Protein AF-A0A3D2SR03-F1 (afdb_monomer_lite)

pLDDT: mean 96.17, std 3.81, range [71.81, 98.5]

Radius of gyration: 13.05 Å; chains: 1; bounding box: 31×23×34 Å

Foldseek 3Di:
DDADAEEDDQPAQPVVVVDNDRQQQDDDDPGGVVVVVCVVCCVPHPPVRYD

Structure (mmCIF, N/CA/C/O backbone):
data_AF-A0A3D2SR03-F1
#
_entry.id   AF-A0A3D2SR03-F1
#
loop_
_atom_site.group_PDB
_atom_site.id
_atom_site.type_symbol
_atom_site.label_atom_id
_atom_site.label_alt_id
_atom_site.label_comp_id
_atom_site.label_asym_id
_atom_site.label_entity_id
_atom_site.label_seq_id
_atom_site.pdbx_PDB_ins_code
_atom_site.Cartn_x
_atom_site.Cartn_y
_atom_site.Cartn_z
_atom_site.occupancy
_atom_site.B_iso_or_equiv
_atom_site.auth_seq_id
_atom_site.auth_comp_id
_atom_site.auth_asym_id
_atom_site.auth_atom_id
_atom_site.pdbx_PDB_model_num
ATOM 1 N N . MET A 1 1 ? 20.360 -3.959 -22.456 1.00 71.81 1 MET A N 1
ATOM 2 C CA . MET A 1 1 ? 19.209 -4.480 -21.688 1.00 71.81 1 MET A CA 1
ATOM 3 C C . MET A 1 1 ? 18.984 -3.520 -20.530 1.00 71.81 1 MET A C 1
ATOM 5 O O . MET A 1 1 ? 19.973 -3.143 -19.915 1.00 71.81 1 MET A O 1
ATOM 9 N N . SER A 1 2 ? 17.761 -3.044 -20.305 1.00 90.56 2 SER A N 1
ATOM 10 C CA . SER A 1 2 ? 17.445 -2.075 -19.244 1.00 90.56 2 SER A CA 1
ATOM 11 C C . SER A 1 2 ? 16.669 -2.751 -18.119 1.00 90.56 2 SER A C 1
ATOM 13 O O . SER A 1 2 ? 15.776 -3.548 -18.398 1.00 90.56 2 SER A O 1
ATOM 15 N N . THR A 1 3 ? 16.984 -2.411 -16.872 1.00 95.06 3 THR A N 1
ATOM 16 C CA . THR A 1 3 ? 16.213 -2.844 -15.698 1.00 95.06 3 THR A CA 1
ATOM 17 C C . THR A 1 3 ? 15.028 -1.905 -15.484 1.00 95.06 3 THR A C 1
ATOM 19 O O . THR A 1 3 ? 15.182 -0.688 -15.594 1.00 95.06 3 THR A O 1
ATOM 22 N N . LEU A 1 4 ? 13.855 -2.465 -15.188 1.00 96.50 4 LEU A N 1
ATOM 23 C CA . LEU A 1 4 ? 12.650 -1.714 -14.841 1.00 96.50 4 LEU A CA 1
ATOM 24 C C . LEU A 1 4 ? 12.481 -1.690 -13.319 1.00 96.50 4 LEU A C 1
ATOM 26 O O . LEU A 1 4 ? 12.576 -2.730 -12.674 1.00 96.50 4 LEU A O 1
ATOM 30 N N . PHE A 1 5 ? 12.201 -0.508 -12.776 1.00 97.94 5 PHE A N 1
ATOM 31 C CA . PHE A 1 5 ? 11.932 -0.286 -11.359 1.00 97.94 5 PHE A CA 1
ATOM 32 C C . PHE A 1 5 ? 10.574 0.388 -11.184 1.00 97.94 5 PHE A C 1
ATOM 34 O O . PHE A 1 5 ? 10.170 1.194 -12.027 1.00 97.94 5 PHE A O 1
ATOM 41 N N . ALA A 1 6 ? 9.900 0.088 -10.076 1.00 98.19 6 ALA A N 1
ATOM 42 C CA . ALA A 1 6 ? 8.664 0.746 -9.671 1.00 98.19 6 ALA A CA 1
ATOM 43 C C . ALA A 1 6 ? 8.838 1.429 -8.312 1.00 98.19 6 ALA A C 1
ATOM 45 O O . ALA A 1 6 ? 9.498 0.892 -7.427 1.00 98.19 6 ALA A O 1
ATOM 46 N N . ILE A 1 7 ? 8.225 2.605 -8.157 1.00 98.25 7 ILE A N 1
ATOM 47 C CA . ILE A 1 7 ? 8.171 3.342 -6.891 1.00 98.25 7 ILE A CA 1
ATOM 48 C C . ILE A 1 7 ? 6.704 3.637 -6.575 1.00 98.25 7 ILE A C 1
ATOM 50 O O . ILE A 1 7 ? 6.029 4.333 -7.339 1.00 98.25 7 ILE A O 1
ATOM 54 N N . ILE A 1 8 ? 6.216 3.137 -5.444 1.00 98.06 8 ILE A N 1
ATOM 55 C CA . ILE A 1 8 ? 4.867 3.365 -4.934 1.00 98.06 8 ILE A CA 1
ATOM 56 C C . ILE A 1 8 ? 4.935 4.455 -3.864 1.00 98.06 8 ILE A C 1
ATOM 58 O O . ILE A 1 8 ? 5.264 4.229 -2.701 1.00 98.06 8 ILE A O 1
ATOM 62 N N . VAL A 1 9 ? 4.588 5.686 -4.244 1.00 97.75 9 VAL A N 1
ATOM 63 C CA . VAL A 1 9 ? 4.631 6.819 -3.312 1.00 97.75 9 VAL A CA 1
ATOM 64 C C . VAL A 1 9 ? 3.500 6.709 -2.284 1.00 97.75 9 VAL A C 1
ATOM 66 O O . VAL A 1 9 ? 2.335 6.974 -2.583 1.00 97.75 9 VAL A O 1
ATOM 69 N N . ALA A 1 10 ? 3.860 6.373 -1.046 1.00 97.19 10 ALA A N 1
ATOM 70 C CA . ALA A 1 10 ? 2.925 6.119 0.050 1.00 97.19 10 ALA A CA 1
ATOM 71 C C . ALA A 1 10 ? 3.187 6.996 1.295 1.00 97.19 10 ALA A C 1
ATOM 73 O O . ALA A 1 10 ? 2.969 6.572 2.421 1.00 97.19 10 ALA A O 1
ATOM 74 N N . ALA A 1 11 ? 3.663 8.232 1.114 1.00 96.19 11 ALA A N 1
ATOM 75 C CA . ALA A 1 11 ? 4.054 9.126 2.219 1.00 96.19 11 ALA A CA 1
ATOM 76 C C . ALA A 1 11 ? 2.935 10.069 2.723 1.00 96.19 11 ALA A C 1
ATOM 78 O O . ALA A 1 11 ? 3.161 10.909 3.595 1.00 96.19 11 ALA A O 1
ATOM 79 N N . GLY A 1 12 ? 1.729 9.993 2.153 1.00 95.56 12 GLY A N 1
ATOM 80 C CA . GLY A 1 12 ? 0.639 10.918 2.473 1.00 95.56 12 GLY A CA 1
ATOM 81 C C . GLY A 1 12 ? -0.055 10.605 3.803 1.00 95.56 12 GLY A C 1
ATOM 82 O O . GLY A 1 12 ? -0.400 9.460 4.067 1.00 95.56 12 GLY A O 1
ATOM 83 N N . LYS A 1 13 ? -0.358 11.638 4.603 1.00 92.69 13 LYS A N 1
ATOM 84 C CA . LYS A 1 13 ? -1.098 11.484 5.874 1.00 92.69 13 LYS A CA 1
ATOM 85 C C . LYS A 1 13 ? -2.550 11.032 5.696 1.00 92.69 13 LYS A C 1
ATOM 87 O O . LYS A 1 13 ? -3.060 10.264 6.493 1.00 92.69 13 LYS A O 1
ATOM 92 N N . GLY A 1 14 ? -3.225 11.492 4.641 1.00 94.94 14 GLY A N 1
ATOM 93 C CA . GLY A 1 14 ? -4.606 11.083 4.364 1.00 94.94 14 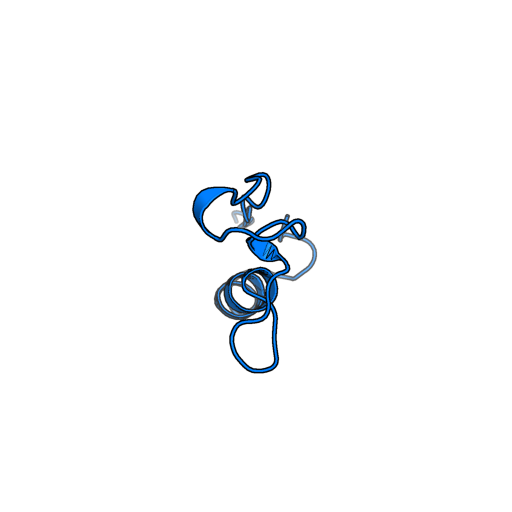GLY A CA 1
ATOM 94 C C . GLY A 1 14 ? -5.681 11.732 5.246 1.00 94.94 14 GLY A C 1
ATOM 95 O O . GLY A 1 14 ? -6.782 11.200 5.304 1.00 94.94 14 GLY A O 1
ATOM 96 N N . GLU A 1 15 ? -5.410 12.893 5.855 1.00 94.62 15 GLU A N 1
ATOM 97 C CA . GLU A 1 15 ? -6.287 13.574 6.836 1.00 94.62 15 GLU A CA 1
ATOM 98 C C . GLU A 1 15 ? -7.751 13.739 6.385 1.00 94.62 15 GLU A C 1
ATOM 100 O O . GLU A 1 15 ? -8.668 13.645 7.193 1.00 94.62 15 GLU A O 1
ATOM 105 N N . ARG A 1 16 ? -8.003 13.911 5.079 1.00 96.19 16 ARG A N 1
ATOM 106 C CA . ARG A 1 16 ? -9.370 14.047 4.533 1.00 96.19 16 ARG A CA 1
ATOM 107 C C . ARG A 1 16 ? -10.232 12.788 4.681 1.00 96.19 16 ARG A C 1
ATOM 109 O O . ARG A 1 16 ? -11.439 12.879 4.502 1.00 96.19 16 ARG A O 1
ATOM 116 N N . LEU A 1 17 ? -9.632 11.631 4.964 1.00 94.19 17 LEU A N 1
ATOM 117 C CA . LEU A 1 17 ? -10.357 10.396 5.274 1.00 94.19 17 LEU A CA 1
ATOM 118 C C . LEU A 1 17 ? -10.689 10.246 6.764 1.00 94.19 17 LEU A C 1
ATOM 120 O O . LEU A 1 17 ? -11.337 9.269 7.127 1.00 94.19 17 LEU A O 1
ATOM 124 N N . GLY A 1 18 ? -10.269 11.188 7.617 1.00 94.25 18 GLY A N 1
ATOM 125 C CA . GLY A 1 18 ? -10.655 11.222 9.030 1.00 94.25 18 GLY A CA 1
ATOM 126 C C . GLY A 1 18 ? -10.159 10.032 9.854 1.00 94.25 18 GLY A C 1
ATOM 127 O O . GLY A 1 18 ? -10.801 9.670 10.834 1.00 94.25 18 GLY A O 1
ATOM 128 N N . SER A 1 19 ? -9.053 9.402 9.450 1.00 94.00 19 SER A N 1
ATOM 129 C CA . SER A 1 19 ? -8.434 8.295 10.180 1.00 94.00 19 SER A CA 1
ATOM 130 C C . SER A 1 19 ? -7.050 8.680 10.693 1.00 94.00 19 SER A C 1
ATOM 132 O O . SER A 1 19 ? -6.290 9.341 9.989 1.00 94.00 19 SER A O 1
ATOM 134 N N . GLU A 1 20 ? -6.713 8.192 11.888 1.00 94.62 20 GLU A N 1
ATOM 135 C CA . GLU A 1 20 ? -5.357 8.243 12.454 1.00 94.62 20 GLU A CA 1
ATOM 136 C C . GLU A 1 20 ? -4.384 7.313 11.709 1.00 94.62 20 GLU A C 1
ATOM 138 O O . GLU A 1 20 ? -3.169 7.498 11.743 1.00 94.62 20 GLU A O 1
ATOM 143 N N . THR A 1 21 ? -4.907 6.295 11.016 1.00 95.56 21 THR A N 1
ATOM 144 C CA . THR A 1 21 ? -4.098 5.414 10.171 1.00 95.56 21 THR A CA 1
ATOM 145 C C . THR A 1 21 ? -3.842 6.086 8.820 1.00 95.56 21 THR A C 1
ATOM 147 O O . THR A 1 21 ? -4.804 6.475 8.149 1.00 95.56 21 THR A O 1
ATOM 150 N N . PRO A 1 22 ? -2.575 6.189 8.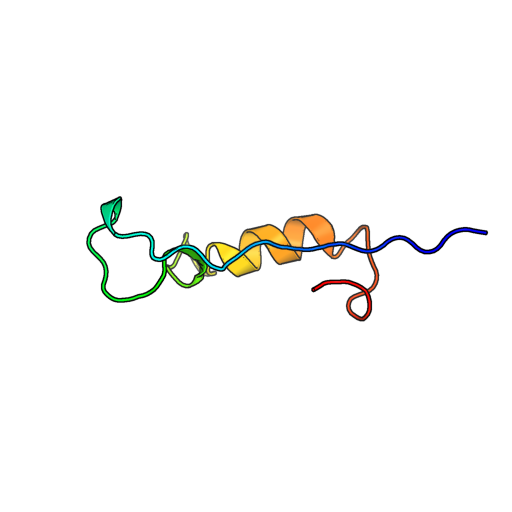364 1.00 97.25 22 PRO A N 1
ATOM 151 C CA . PRO A 1 22 ? -2.270 6.728 7.045 1.00 97.25 22 PRO A CA 1
ATOM 152 C C . PRO A 1 22 ? -3.040 6.005 5.939 1.00 97.25 22 PRO A C 1
ATOM 154 O O . PRO A 1 22 ? -3.123 4.775 5.930 1.00 97.25 22 PRO A O 1
ATOM 157 N N . LYS A 1 23 ? -3.576 6.766 4.977 1.00 97.50 23 LYS A N 1
ATOM 158 C CA . LYS A 1 23 ? -4.533 6.258 3.978 1.00 97.50 23 LYS A CA 1
ATOM 159 C C . LYS A 1 23 ? -4.087 4.966 3.293 1.00 97.50 23 LYS A C 1
ATOM 161 O O . LYS A 1 23 ? -4.909 4.088 3.083 1.00 97.50 23 LYS A O 1
ATOM 166 N N . GLN A 1 24 ? -2.816 4.849 2.921 1.00 98.12 24 GLN A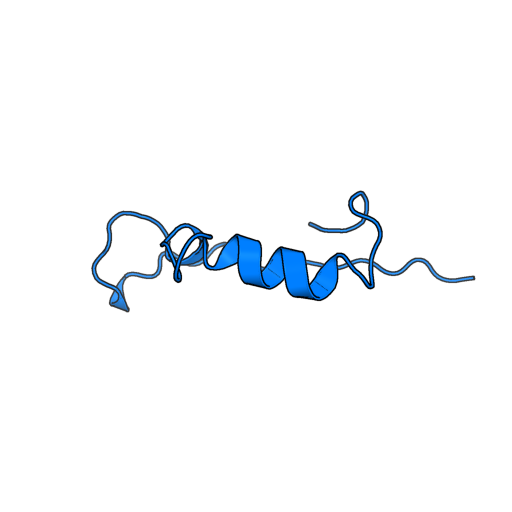 N 1
ATOM 167 C CA . GLN A 1 24 ? -2.280 3.677 2.225 1.00 98.12 24 GLN A CA 1
ATOM 168 C C . GLN A 1 24 ? -2.486 2.359 2.994 1.00 98.12 24 GLN A C 1
ATOM 170 O O . GLN A 1 24 ? -2.615 1.317 2.364 1.00 98.12 24 GLN A O 1
ATOM 175 N N . PHE A 1 25 ? -2.577 2.405 4.324 1.00 97.88 25 PHE A N 1
ATOM 176 C CA . PHE A 1 25 ? -2.787 1.229 5.170 1.00 97.88 25 PHE A CA 1
ATOM 177 C C . PHE A 1 25 ? -4.259 0.998 5.520 1.00 97.88 25 PHE A C 1
ATOM 179 O O . PHE A 1 25 ? -4.589 -0.001 6.156 1.00 97.88 25 PHE A O 1
ATOM 186 N N . LEU A 1 26 ? -5.157 1.900 5.114 1.00 97.75 26 LEU A N 1
ATOM 187 C CA . LEU A 1 26 ? -6.584 1.691 5.310 1.00 97.75 26 LEU A CA 1
ATOM 188 C C . LEU A 1 26 ? -7.076 0.521 4.451 1.00 97.75 26 LEU A C 1
ATOM 190 O O . LEU A 1 26 ? -6.607 0.347 3.318 1.00 97.75 26 LEU A O 1
ATOM 194 N N . PRO A 1 27 ? -8.038 -0.263 4.963 1.00 97.50 27 PRO A N 1
ATOM 195 C CA . PRO A 1 27 ? -8.615 -1.366 4.220 1.00 97.50 27 PRO A CA 1
ATOM 196 C C . PRO A 1 27 ? -9.435 -0.863 3.025 1.00 97.50 27 PRO A C 1
ATOM 198 O O . PRO A 1 27 ? -10.191 0.105 3.115 1.00 97.50 27 PRO A O 1
ATOM 201 N N . LEU A 1 28 ? -9.319 -1.578 1.911 1.00 97.00 28 LEU A N 1
ATOM 202 C CA . LEU A 1 28 ? -10.175 -1.493 0.738 1.00 97.00 28 LEU A CA 1
ATOM 203 C C . LEU A 1 28 ? -10.615 -2.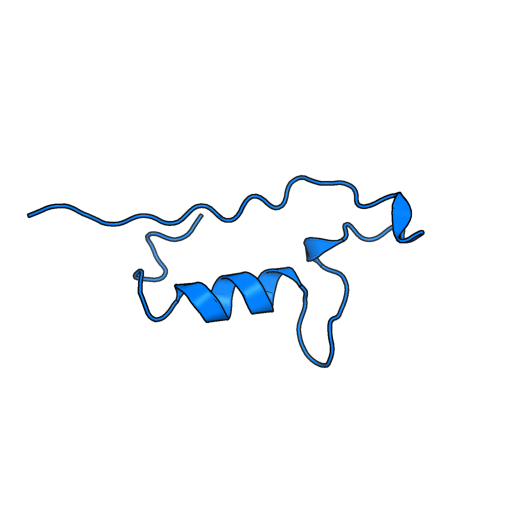915 0.362 1.00 97.00 28 LEU A C 1
ATOM 205 O O . LEU A 1 28 ? -9.956 -3.626 -0.402 1.00 97.00 28 LEU A O 1
ATOM 209 N N . GLY A 1 29 ? -11.735 -3.339 0.949 1.00 96.00 29 GLY A N 1
ATOM 210 C CA . GLY A 1 29 ? -12.141 -4.744 0.968 1.00 96.00 29 GLY A CA 1
ATOM 211 C C . GLY A 1 29 ? -11.274 -5.540 1.947 1.00 96.00 29 GLY A C 1
ATOM 212 O O . GLY A 1 29 ? -11.099 -5.125 3.088 1.00 96.00 29 GLY A O 1
ATOM 213 N N . ASN A 1 30 ? -10.720 -6.665 1.488 1.00 97.31 30 ASN A N 1
ATOM 214 C CA . ASN A 1 30 ? -9.928 -7.584 2.320 1.00 97.31 30 ASN A CA 1
ATOM 215 C C . ASN A 1 30 ? -8.418 -7.273 2.342 1.00 97.31 30 ASN A C 1
ATOM 217 O O . ASN A 1 30 ? -7.660 -8.011 2.961 1.00 97.31 30 ASN A O 1
ATOM 221 N N . THR A 1 31 ? -7.969 -6.230 1.640 1.00 98.25 31 THR A N 1
ATOM 222 C CA . THR A 1 31 ? -6.556 -5.814 1.566 1.00 98.25 31 THR A CA 1
ATOM 223 C C . THR A 1 31 ? -6.447 -4.317 1.834 1.00 98.25 31 THR A C 1
ATOM 225 O O . THR A 1 31 ? -7.463 -3.626 1.882 1.00 98.25 31 THR A O 1
ATOM 228 N N . THR A 1 32 ? -5.240 -3.782 1.977 1.00 98.50 32 THR A N 1
ATOM 229 C CA . THR A 1 32 ? -5.026 -2.335 2.096 1.00 98.50 32 THR A CA 1
ATOM 230 C C . THR A 1 32 ? -5.027 -1.637 0.732 1.00 98.50 32 THR A C 1
ATOM 232 O O . THR A 1 32 ? -4.941 -2.276 -0.322 1.00 98.50 32 THR A O 1
ATOM 235 N N . ILE A 1 33 ? -5.113 -0.303 0.738 1.00 97.75 33 ILE A N 1
ATOM 236 C CA . ILE A 1 33 ? -4.911 0.520 -0.467 1.00 97.75 33 ILE A CA 1
ATOM 237 C C . ILE A 1 33 ? -3.503 0.308 -1.058 1.00 97.75 33 ILE A C 1
ATOM 239 O O . ILE A 1 33 ? -3.350 0.302 -2.283 1.00 97.75 33 ILE A O 1
ATOM 243 N N . LEU A 1 34 ? -2.482 0.123 -0.213 1.00 98.19 34 LEU A N 1
ATOM 244 C CA . LEU A 1 34 ? -1.112 -0.154 -0.646 1.00 98.19 34 LEU A CA 1
ATOM 245 C C . LEU A 1 34 ? -1.011 -1.512 -1.344 1.00 98.19 34 LEU A C 1
ATOM 247 O O . LEU A 1 34 ? -0.456 -1.575 -2.439 1.00 98.19 34 LEU A O 1
ATOM 251 N N . ASP A 1 35 ? -1.624 -2.553 -0.776 1.00 98.31 35 ASP A N 1
ATOM 252 C CA . ASP A 1 35 ? -1.626 -3.899 -1.366 1.00 98.31 35 ASP A CA 1
ATOM 253 C C . ASP A 1 35 ? -2.223 -3.881 -2.773 1.00 98.31 35 ASP A C 1
ATOM 255 O O . ASP A 1 35 ? -1.646 -4.442 -3.695 1.00 98.31 35 ASP A O 1
ATOM 259 N N . LYS A 1 36 ? -3.320 -3.139 -2.992 1.00 98.12 36 LYS A N 1
ATOM 260 C CA . LYS A 1 36 ? -3.899 -2.989 -4.340 1.00 98.12 36 LYS A CA 1
ATOM 261 C C . LYS A 1 36 ? -2.911 -2.408 -5.353 1.00 98.12 36 LYS A C 1
ATOM 263 O O . LYS A 1 36 ? -2.938 -2.794 -6.519 1.00 98.12 36 LYS A O 1
ATOM 268 N N . SER A 1 37 ? -2.070 -1.469 -4.922 1.00 97.75 37 SER A N 1
ATOM 269 C CA . SER A 1 37 ? -1.055 -0.856 -5.787 1.00 97.75 37 SER A CA 1
ATOM 270 C C . SER A 1 37 ? 0.102 -1.822 -6.054 1.00 97.75 37 SER A C 1
ATOM 272 O O . SER A 1 37 ? 0.568 -1.913 -7.187 1.00 97.75 37 SER A O 1
ATOM 274 N N . TYR A 1 38 ? 0.528 -2.570 -5.032 1.00 98.19 38 TYR A N 1
ATOM 275 C CA . TYR A 1 38 ? 1.551 -3.609 -5.151 1.00 98.19 38 TYR A CA 1
ATOM 276 C C . TYR A 1 38 ? 1.102 -4.746 -6.082 1.00 98.19 38 TYR A C 1
ATOM 278 O O . TYR A 1 38 ? 1.819 -5.105 -7.013 1.00 98.19 38 TYR A O 1
ATOM 286 N N . ASP A 1 39 ? -0.117 -5.256 -5.901 1.00 97.38 39 ASP A N 1
ATOM 287 C CA . ASP A 1 39 ? -0.703 -6.321 -6.722 1.00 97.38 39 ASP A CA 1
ATOM 288 C C . ASP A 1 39 ? -0.784 -5.930 -8.203 1.00 97.38 39 ASP A C 1
ATOM 290 O O . ASP A 1 39 ? -0.545 -6.752 -9.087 1.00 97.38 39 ASP A O 1
ATOM 294 N N . ALA A 1 40 ? -1.091 -4.662 -8.492 1.00 96.88 40 ALA A N 1
ATOM 295 C CA . ALA A 1 40 ? -1.177 -4.169 -9.862 1.00 96.88 40 ALA A CA 1
ATOM 296 C C . ALA A 1 40 ? 0.182 -4.174 -10.584 1.00 96.88 40 ALA A C 1
ATOM 298 O O . ALA A 1 40 ? 0.227 -4.393 -11.795 1.00 96.88 40 ALA A O 1
ATOM 299 N N . ILE A 1 41 ? 1.284 -3.934 -9.862 1.00 97.75 41 ILE A N 1
ATOM 300 C CA . ILE A 1 41 ? 2.620 -3.786 -10.457 1.00 97.75 41 ILE A CA 1
ATOM 301 C C . ILE A 1 41 ? 3.482 -5.052 -10.352 1.00 97.75 41 ILE A C 1
ATOM 303 O O . ILE A 1 41 ? 4.392 -5.234 -11.160 1.00 97.75 41 ILE A O 1
ATOM 307 N N . SER A 1 42 ? 3.179 -5.961 -9.421 1.00 96.88 42 SER A N 1
ATOM 308 C CA . SER A 1 42 ? 3.968 -7.175 -9.152 1.00 96.88 42 SER A CA 1
ATOM 309 C C . SER A 1 42 ? 4.036 -8.164 -10.323 1.00 96.88 42 SER A C 1
ATOM 311 O O . SER A 1 42 ? 4.956 -8.974 -10.395 1.00 96.88 42 SER A O 1
ATOM 313 N N . SER A 1 43 ? 3.107 -8.080 -11.281 1.00 95.69 43 SER A N 1
ATOM 314 C CA . SER A 1 43 ? 3.154 -8.864 -12.527 1.00 95.69 43 SER A CA 1
ATOM 315 C C . SER A 1 43 ? 4.107 -8.299 -13.592 1.00 95.69 43 SER A C 1
ATOM 317 O O . SER A 1 43 ? 4.402 -8.980 -14.574 1.00 95.69 43 SER A O 1
ATOM 319 N N . LEU A 1 44 ? 4.585 -7.063 -13.414 1.00 96.00 44 LEU A N 1
ATOM 320 C CA . LEU A 1 44 ? 5.392 -6.323 -14.392 1.00 96.00 44 LEU A CA 1
ATOM 321 C C . LEU A 1 44 ? 6.830 -6.077 -13.920 1.00 96.00 44 LEU A C 1
ATOM 323 O O . LEU A 1 44 ? 7.714 -5.842 -14.744 1.00 96.00 44 LEU A O 1
ATOM 327 N N . VAL A 1 45 ? 7.061 -6.096 -12.606 1.00 97.69 45 VAL A N 1
ATOM 328 C CA . VAL A 1 45 ? 8.344 -5.775 -11.977 1.00 97.69 45 VAL A CA 1
ATOM 329 C C . VAL A 1 45 ? 8.652 -6.833 -10.925 1.00 97.69 45 VAL A C 1
ATOM 331 O O . VAL A 1 45 ? 7.797 -7.142 -10.097 1.00 97.69 45 VAL A O 1
ATOM 334 N N . SER A 1 46 ? 9.867 -7.388 -10.947 1.00 95.88 46 SER A N 1
ATOM 335 C CA . SER A 1 46 ? 10.292 -8.341 -9.918 1.00 95.88 46 SER A CA 1
ATOM 336 C C . S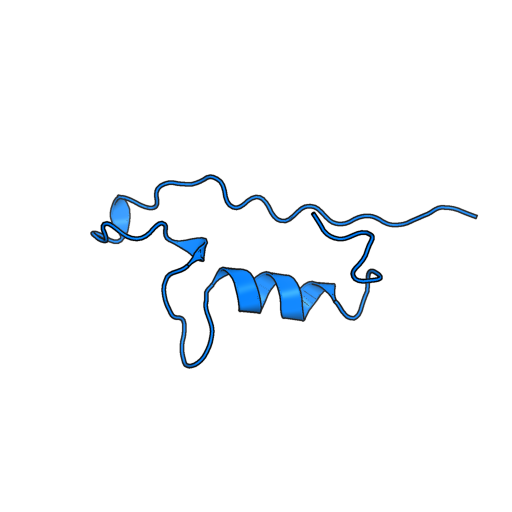ER A 1 46 ? 10.205 -7.704 -8.522 1.00 95.88 46 SER A C 1
ATOM 338 O O . SER A 1 46 ? 10.558 -6.528 -8.393 1.00 95.88 46 SER A O 1
ATOM 340 N N . PRO A 1 47 ? 9.782 -8.437 -7.475 1.00 96.44 47 PRO A N 1
ATOM 341 C CA . PRO A 1 47 ? 9.569 -7.884 -6.135 1.00 96.44 47 PRO A CA 1
ATOM 342 C C . PRO A 1 47 ? 10.748 -7.090 -5.560 1.00 96.44 47 PRO A C 1
ATOM 344 O O . PRO A 1 47 ? 10.538 -6.092 -4.879 1.00 96.44 47 PRO A O 1
ATOM 347 N N . GLU A 1 48 ? 11.982 -7.492 -5.861 1.00 97.00 48 GLU A N 1
ATOM 348 C CA . GLU A 1 48 ? 13.212 -6.824 -5.426 1.00 97.00 48 GLU A CA 1
ATOM 349 C C . GLU A 1 48 ? 13.439 -5.436 -6.054 1.00 97.00 48 GLU A C 1
ATOM 351 O O . GLU A 1 48 ? 14.282 -4.680 -5.575 1.00 97.00 48 GLU A O 1
ATOM 356 N N . ASN A 1 49 ? 12.685 -5.095 -7.103 1.00 97.94 49 ASN A N 1
ATOM 357 C CA . ASN A 1 49 ? 12.769 -3.831 -7.838 1.00 97.94 49 ASN A CA 1
ATOM 358 C C . ASN A 1 49 ? 11.549 -2.915 -7.595 1.00 97.94 49 ASN A C 1
ATOM 360 O O . ASN A 1 49 ? 11.351 -1.943 -8.334 1.00 97.94 49 ASN A O 1
ATOM 364 N N . ILE A 1 50 ? 10.720 -3.229 -6.592 1.00 98.06 50 ILE A N 1
ATOM 365 C CA . ILE A 1 50 ? 9.565 -2.426 -6.172 1.00 98.06 50 ILE A CA 1
ATOM 366 C C . ILE A 1 50 ? 9.905 -1.737 -4.847 1.00 98.06 50 ILE A C 1
ATOM 368 O O . ILE A 1 50 ? 10.253 -2.405 -3.874 1.00 98.06 50 ILE A O 1
ATOM 372 N N . TYR A 1 51 ? 9.776 -0.410 -4.815 1.00 95.81 51 TYR A N 1
ATOM 373 C CA . TYR A 1 51 ? 10.054 0.440 -3.652 1.00 95.81 51 TYR A CA 1
ATOM 374 C C . TYR A 1 51 ? 8.826 1.223 -3.199 1.00 95.81 51 TYR A C 1
ATOM 376 O O . TYR A 1 51 ? 8.008 1.596 -4.071 1.00 95.81 51 TYR A O 1
#

Sequence (51 aa):
MSTLFAIIVAAGKGERLGSETPKQFLPLGNTTILDKSYDAISSLVSPENIY

Secondary structure (DSSP, 8-state):
-----B--------GGG--SS-GGGSEETTEEHHHHHHHHHTTTS-GGGB-

=== Feature glossary ===
Each block in this record encodes a different view of the same protein. In brief:

Predicted aligned error. PAE(i, j) answers: if I align the predicted and true structures on residue i, how far off (in Å) do I expect residue j to be? A block-diagonal PAE matrix with low values on the bl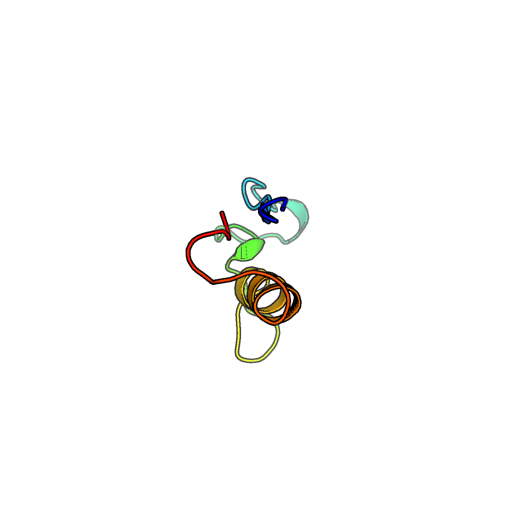ocks and high values off-diagonal is the signature of a multi-domain protein with confidently predicted domains but uncertain inter-domain orientation.

Contact-map, Ramachandran, and PAE plots. Plot images: a contact map (which residues are close in 3D, as an N×N binary image), a Ramachandran scatter (backbone torsion angles, revealing secondary-structure composition at a glance), and — for AlphaFold structures — a PAE heatmap (pairwise prediction confidence).

Backbone torsions (φ/ψ). φ (phi) and ψ (psi) are the two rotatable backbone dihedrals per residue: φ is the C(i-1)–N–Cα–C torsion, ψ is the N–Cα–C–N(i+1) torsion, both in degrees on (−180°, 180°]. α-helical residues cluster near (−60°, −45°); β-strand residues near (−120°, +130°). A Ramachandran plot is simply a scatter of (φ, ψ) for every residue.

Foldseek 3Di. A 3Di character summarizes, for each residue, the relative orientation of the Cα frame of its nearest spatial neighbor. Because it encodes fold topology rather than chemistry, 3Di alignments detect remote structural similarity that sequence alignment misses.

Radius of gyration, Cα contacts, bounding box. Three whole-structure scalars: the radius of gyration (RMS distance of Cα from centroid, in Å), the count of Cα–Cα contacts (pairs closer than 8 Å and separated by more than four residues in sequence — i.e. tertiary, not local, contacts), and the bounding-box dimensions. Together they distinguish compact globular folds from extended fibres or disordered chains.

Sequence. Sequence gives the chain of amino acids in standard one-letter code (A=alanine, C=cysteine, …, Y=tyrosine), read N→C. It is the only feature that is directly encoded by the gene; all structural features are derived from the folded form of this sequence.

mmCIF coordinates. Atomic coordinates in PDBx/mmCIF format — the same representation the Protein Data Bank distributes. Each line of the _atom_site loop places one backbone atom in Cartesian space (units: ångströms, origin: arbitrary).

Secondary structure (3-state, P-SEA). Three-state secondary structure (P-SEA) collapses the eight DSSP classes into helix (a), strand (b), and coil (c). P-SEA assigns these from Cα geometry alone — distances and angles — without requiring backbone oxygens, so it works on any Cα trace.

InterPro / GO / CATH / organism. Functional annotations link the protein to curated databases. InterPro entries identify conserved domains and families by matching the sequence against member-database signatures (Pfam, PROSITE, CDD, …). Gene Ontology (GO) terms describe molecular function, biological process, and cellular component in a controlled vocabulary. CATH places the structure in a hierarchical fold classification (Class/Architecture/Topology/Homologous-superfamily). The organism is the source species.

B-factor. B-factor (Debye–Waller factor) reflects atomic displacement in the crystal lattice. It is an experimental observable (units Å²), not a prediction; low values mean the atom is pinned down, high values mean it moves or is heterogeneous across the crystal.

Rendered structure images. Structure images are PyMOL renders from six orthogonal camera directions. Cartoon representation draws helices as coils and strands as arrows; sticks shows the backbone as bonds; surface shows the solvent-excluded envelope. Rainbow coloring maps sequence position to hue (blue→red, N→C); chain coloring assigns a distinct color per polypeptide.

Solvent-accessible surface area. Solvent-accessible surface area (SASA) is the area in Å² traced out by the centre of a 1.4 Å probe sphere (a water molecule) rolled over the protein's van der Waals surface (Shrake–Rupley / Lee–Richards construction). Buried residues have near-zero SASA; fully exposed residues can exceed 200 Å². The total SASA scales roughly with the number of surface residues.

Secondary structure (8-state, DSSP). The SS8 string is DSSP's per-residue secondary-structure call. α-helix (H) means an i→i+4 H-bond ladder; β-strand (E) means the residue participates in a β-sheet; 3₁₀ (G) and π (I) are tighter and wider helices; T/S are turns/bends; '-' is loop.

pLDDT. For AlphaFold models, the B-factor field carries pLDDT — the model's own estimate of local accuracy on a 0–100 scale. Regions with pLDDT<50 should be treated as essentially unmodeled; they often correspond to intrinsically disordered segments.

Nearest PDB structures. Nearest PDB neighbors are the top structural matches found by Foldseek when searching this structure against the entire Protein Data Bank. Each hit reports a TM-score (0 to 1; >0.5 almost always implies the same fold) and an E-value. These are *structural* homologs — they may share no detectable sequence similarity.